Protein AF-A0AA44II54-F1 (afdb_monomer)

Sequence (160 aa):
MIKKRLVLGLTFLICIFTLGCSKVENTSKEDDSKKISNEHNINKDNANKISFNDSLSEVKDKMYNACIYDSQDNAIKTMEEAKEYVKNILPDGIKEIESKYSEDKGVTYAKYGTEDFVYYVCYIHPYKPLENNIKNYDLNTVSGITFPRVEINSNWESSK

Solvent-accessible surface area (backbone atoms only — not comparable to full-atom values): 10319 Å² total; per-residue (Å²): 138,87,81,81,80,85,80,82,79,83,80,82,83,82,82,78,82,81,83,78,86,88,87,84,90,82,90,82,82,88,82,93,84,80,94,72,83,77,76,72,81,71,62,78,86,57,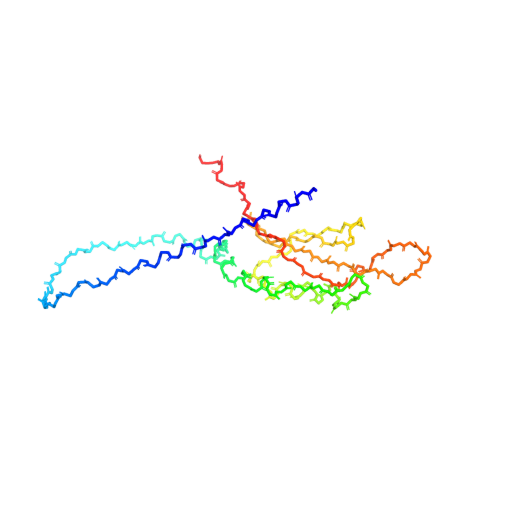80,79,61,88,48,68,68,62,46,47,70,72,24,52,68,50,45,65,72,58,47,43,71,78,44,57,80,40,72,76,39,43,42,66,57,48,52,51,52,51,55,75,48,49,57,89,89,60,39,80,77,48,74,47,76,38,81,96,74,31,31,35,44,31,35,32,34,62,90,57,30,38,40,38,37,38,38,31,27,10,49,46,80,84,58,90,86,56,96,45,57,34,80,65,29,21,15,26,38,40,61,86,49,71,47,72,51,74,88,73,78,86,80,123

Secondary structure (DSSP, 8-state):
-------------------------------------------GGGTTPPPHHHHHHHHHHHHHHT-EE--TT---EEHHHHHHHHHHHSPTT-EEEEEEEETTTTEEEEEEE-SSEEEEEEEEPPBPP-STT---B-TTEESEEEEEEEEE--TTSS--

Nearest PDB structures (foldseek):
  7vcf-assembly1_I  TM=4.740E-01  e=8.966E+00  Chlamydomonas reinhardtii

Organism: Paraclostridium bifermentans (NCBI:txid1490)

pLDDT: mean 75.04, std 22.57, range [34.56, 98.25]

Foldseek 3Di:
DDDDDDDPDDDDDDDDDDDDDDDDDDDDDDDDDDDDPPPPPPPPVCPPDDDPVVQCVQQVVVQVVQWAADDLADFPFFPVVVVVSVCVRGDPPWAWPDWDADFVQQKIWTWIGDLFKTWIKIFHFHFDDDDPNDGGTDNRTGRTMHGPDMDTPPPPPPPD

Radius of gyration: 27.06 Å; Cα contacts (8 Å, |Δi|>4): 197; chains: 1; bounding box: 44×53×85 Å

Structure (mmCIF, N/CA/C/O backbone):
data_AF-A0AA44II54-F1
#
_entry.id   AF-A0AA44II54-F1
#
loop_
_atom_site.group_PDB
_atom_site.id
_atom_site.type_symbol
_atom_site.label_atom_id
_atom_site.label_alt_id
_atom_site.label_comp_id
_atom_site.label_asym_id
_atom_site.label_entity_id
_atom_site.label_seq_id
_atom_site.pdbx_PDB_ins_code
_atom_site.Cartn_x
_atom_site.Cartn_y
_atom_site.Cartn_z
_atom_site.occupancy
_atom_site.B_iso_or_equiv
_atom_site.auth_seq_id
_atom_site.auth_comp_id
_atom_site.auth_asym_id
_atom_site.auth_atom_id
_atom_site.pdbx_PDB_model_num
ATOM 1 N N . MET A 1 1 ? -23.079 35.844 -41.057 1.00 43.69 1 MET A N 1
ATOM 2 C CA . MET A 1 1 ? -23.330 34.776 -40.060 1.00 43.69 1 MET A CA 1
ATOM 3 C C . MET A 1 1 ? -22.801 35.223 -38.706 1.00 43.69 1 MET A C 1
ATOM 5 O O . MET A 1 1 ? -21.595 35.321 -38.525 1.00 43.69 1 MET A O 1
ATOM 9 N N . ILE A 1 2 ? -23.701 35.577 -37.791 1.00 43.09 2 ILE A N 1
ATOM 10 C CA . ILE A 1 2 ? -23.379 36.138 -36.472 1.00 43.09 2 ILE A CA 1
ATOM 11 C C . ILE A 1 2 ? -23.121 34.981 -35.500 1.00 43.09 2 ILE A C 1
ATOM 13 O O . ILE A 1 2 ? -24.030 34.214 -35.190 1.00 43.09 2 ILE A O 1
ATOM 17 N N . LYS A 1 3 ? -21.875 34.839 -35.032 1.00 47.75 3 LYS A N 1
ATOM 18 C CA . LYS A 1 3 ? -21.513 33.900 -33.961 1.00 47.75 3 LYS A CA 1
ATOM 19 C C . LYS A 1 3 ? -21.938 34.507 -32.622 1.00 47.75 3 LYS A C 1
ATOM 21 O O . LYS A 1 3 ? -21.268 35.399 -32.109 1.00 47.75 3 LYS A O 1
ATOM 26 N N . LYS A 1 4 ? -23.057 34.039 -32.061 1.00 52.22 4 LYS A N 1
ATOM 27 C CA . LYS A 1 4 ? -23.461 34.360 -30.685 1.00 52.22 4 LYS A CA 1
ATOM 28 C C . LYS A 1 4 ? -22.449 33.727 -29.724 1.00 52.22 4 LYS A C 1
ATOM 30 O O . LYS A 1 4 ? -22.356 32.506 -29.649 1.00 52.22 4 LYS A O 1
ATOM 35 N N . ARG A 1 5 ? -21.668 34.549 -29.020 1.00 55.75 5 ARG A N 1
ATOM 36 C CA . ARG A 1 5 ? -20.853 34.113 -27.880 1.00 55.75 5 ARG A CA 1
ATOM 37 C C . ARG A 1 5 ? -21.762 34.079 -26.653 1.00 55.75 5 ARG A C 1
ATOM 39 O O . ARG A 1 5 ? -22.209 35.125 -26.196 1.00 55.75 5 ARG A O 1
ATOM 46 N N . LEU A 1 6 ? -22.071 32.880 -26.171 1.00 44.97 6 LEU A N 1
ATOM 47 C CA . LEU A 1 6 ? -22.762 32.663 -24.904 1.00 44.97 6 LEU A CA 1
ATOM 48 C C . LEU A 1 6 ? -21.733 32.857 -23.779 1.00 44.97 6 LEU A C 1
ATOM 50 O O . LEU A 1 6 ? -20.910 31.980 -23.537 1.00 44.97 6 LEU A O 1
ATOM 54 N N . VAL A 1 7 ? -21.734 34.026 -23.143 1.00 57.06 7 VAL A N 1
ATOM 55 C CA . VAL A 1 7 ? -20.998 34.262 -21.895 1.00 57.06 7 VAL A CA 1
ATOM 56 C C . VAL A 1 7 ? -21.980 34.003 -20.761 1.00 57.06 7 VAL A C 1
ATOM 58 O O . VAL A 1 7 ? -22.819 34.848 -20.463 1.00 57.06 7 VAL A O 1
ATOM 61 N N . LEU A 1 8 ? -21.924 32.809 -20.173 1.00 45.41 8 LEU A N 1
ATOM 62 C CA . LEU A 1 8 ? -22.672 32.496 -18.960 1.00 45.41 8 LEU A CA 1
ATOM 63 C C . LEU A 1 8 ? -21.781 32.865 -17.767 1.00 45.41 8 LEU A C 1
ATOM 65 O O . LEU A 1 8 ? -20.899 32.107 -17.372 1.00 45.41 8 LEU A O 1
ATOM 69 N N . GLY A 1 9 ? -21.946 34.095 -17.277 1.00 50.09 9 GLY A N 1
ATOM 70 C CA . GLY A 1 9 ? -21.247 34.602 -16.101 1.00 50.09 9 GLY A CA 1
ATOM 71 C C . GLY A 1 9 ? -21.772 33.932 -14.834 1.00 50.09 9 GLY A C 1
ATOM 72 O O . GLY A 1 9 ? -22.956 34.030 -14.524 1.00 50.09 9 GLY A O 1
ATOM 73 N N . LEU A 1 10 ? -20.888 33.255 -14.105 1.00 51.03 10 LEU A N 1
ATOM 74 C CA . LEU A 1 10 ? -21.176 32.691 -12.791 1.00 51.03 10 LEU A CA 1
ATOM 75 C C . LEU A 1 10 ? -20.947 33.781 -11.734 1.00 51.03 10 LEU A C 1
ATOM 77 O O . LEU A 1 10 ? -19.825 34.001 -11.283 1.00 51.03 10 LEU A O 1
ATOM 81 N N . THR A 1 11 ? -21.999 34.508 -11.366 1.00 57.84 11 THR A N 1
ATOM 82 C CA . THR A 1 11 ? -21.970 35.442 -10.233 1.00 57.84 11 THR A CA 1
ATOM 83 C C . THR A 1 11 ? -22.037 34.659 -8.923 1.00 57.84 11 THR A C 1
ATOM 85 O O . THR A 1 11 ? -23.097 34.155 -8.555 1.00 57.84 11 THR A O 1
ATOM 88 N N . PHE A 1 12 ? -20.909 34.554 -8.217 1.00 52.38 12 PHE A N 1
ATOM 89 C CA . PHE A 1 12 ? -20.853 34.053 -6.841 1.00 52.38 12 PHE A CA 1
ATOM 90 C C . PHE A 1 12 ? -21.362 35.141 -5.884 1.00 52.38 12 PHE A C 1
ATOM 92 O O . PHE A 1 12 ? -20.693 36.148 -5.654 1.00 52.38 12 PHE A O 1
ATOM 99 N N . LEU A 1 13 ? -22.565 34.947 -5.346 1.00 52.56 13 LEU A N 1
ATOM 100 C CA . LEU A 1 13 ? -23.145 35.787 -4.302 1.00 52.56 13 LEU A CA 1
ATOM 101 C C . LEU A 1 13 ? -22.641 35.286 -2.938 1.00 52.56 13 LEU A C 1
ATOM 103 O O . LEU A 1 13 ? -23.090 34.253 -2.448 1.00 52.56 13 LEU A O 1
ATOM 107 N N . ILE A 1 14 ? -21.683 35.994 -2.338 1.00 58.25 14 ILE A N 1
ATOM 108 C CA . ILE A 1 14 ? -21.187 35.702 -0.986 1.00 58.25 14 ILE A CA 1
ATOM 109 C C . ILE A 1 14 ? -22.061 36.466 0.013 1.00 58.25 14 ILE A C 1
ATOM 111 O O . ILE A 1 14 ? -21.897 37.670 0.205 1.00 58.25 14 ILE A O 1
ATOM 115 N N . CYS A 1 15 ? -22.997 35.771 0.658 1.00 50.59 15 CYS A N 1
ATOM 116 C CA . CYS A 1 15 ? -23.704 36.294 1.824 1.00 50.59 15 CYS A CA 1
ATOM 117 C C . CYS A 1 15 ? -22.861 36.041 3.082 1.00 50.59 15 CYS A C 1
ATOM 119 O O . CYS A 1 15 ? -22.929 34.975 3.690 1.00 50.59 15 CYS A O 1
ATOM 121 N N . ILE A 1 16 ? -22.068 37.035 3.476 1.00 64.25 16 ILE A N 1
ATOM 122 C CA . ILE A 1 16 ? -21.492 37.126 4.821 1.00 64.25 16 ILE A CA 1
ATOM 123 C C . ILE A 1 16 ? -22.607 37.500 5.803 1.00 64.25 16 ILE A C 1
ATOM 125 O O . ILE A 1 16 ? -23.026 38.653 5.874 1.00 64.25 16 ILE A O 1
ATOM 129 N N . PHE A 1 17 ? -23.110 36.521 6.558 1.00 53.81 17 PHE A N 1
ATOM 130 C CA . PHE A 1 17 ? -23.958 36.794 7.716 1.00 53.81 17 PHE A CA 1
ATOM 131 C C . PHE A 1 17 ? -23.108 37.418 8.823 1.00 53.81 17 PHE A C 1
ATOM 133 O O . PHE A 1 17 ? -22.408 36.739 9.570 1.00 53.81 17 PHE A O 1
ATOM 140 N N . THR A 1 18 ? -23.193 38.739 8.930 1.00 57.56 18 THR A N 1
ATOM 141 C CA . THR A 1 18 ? -22.857 39.475 10.143 1.00 57.56 18 THR A CA 1
ATOM 142 C C . THR A 1 18 ? -23.948 39.223 11.183 1.00 57.56 18 THR A C 1
ATOM 144 O O . THR A 1 18 ? -25.050 39.757 11.063 1.00 57.56 18 THR A O 1
ATOM 147 N N . LEU A 1 19 ? -23.647 38.449 12.223 1.00 53.47 19 LEU A N 1
ATOM 148 C CA . LEU A 1 19 ? -24.384 38.507 13.485 1.00 53.47 19 LEU A CA 1
ATOM 149 C C . LEU A 1 19 ? -23.462 39.127 14.529 1.00 53.47 19 LEU A C 1
ATOM 151 O O . LEU A 1 19 ? -22.639 38.462 15.151 1.00 53.47 19 LEU A O 1
ATOM 155 N N . GLY A 1 20 ? -23.581 40.448 14.646 1.00 39.22 20 GLY A N 1
ATOM 156 C CA . GLY A 1 20 ? -23.023 41.225 15.737 1.00 39.22 20 GLY A CA 1
ATOM 157 C C . GLY A 1 20 ? -23.978 41.249 16.933 1.00 39.22 20 GLY A C 1
ATOM 158 O O . GLY A 1 20 ? -25.148 41.576 16.779 1.00 39.22 20 GLY A O 1
ATOM 159 N N . CYS A 1 21 ? -23.404 40.925 18.093 1.00 42.72 21 CYS A N 1
ATOM 160 C CA . CYS A 1 21 ? -23.644 41.439 19.444 1.00 42.72 21 CYS A CA 1
ATOM 161 C C . CYS A 1 21 ? -25.072 41.538 20.007 1.00 42.72 21 CYS A C 1
ATOM 163 O O . CYS A 1 21 ? -25.891 42.331 19.557 1.00 42.72 21 CYS A O 1
ATOM 165 N N . SER A 1 22 ? -25.244 40.963 21.201 1.00 40.50 22 SER A N 1
ATOM 166 C CA . SER A 1 22 ? -25.900 41.709 22.276 1.00 40.50 22 SER A CA 1
ATOM 167 C C . SER A 1 22 ? -25.139 41.541 23.592 1.00 40.50 22 SER A C 1
ATOM 169 O O . SER A 1 22 ? -24.734 40.444 23.967 1.00 40.50 22 SER A O 1
ATOM 171 N N . LYS A 1 23 ? -24.888 42.679 24.236 1.00 42.06 23 LYS A N 1
ATOM 172 C CA . LYS A 1 23 ? -24.142 42.896 25.479 1.00 42.06 23 LYS A CA 1
ATOM 173 C C . LYS A 1 23 ? -25.146 43.078 26.611 1.00 42.06 23 LYS A C 1
ATOM 175 O O . LYS A 1 23 ? -25.988 43.948 26.446 1.00 42.06 23 LYS A O 1
ATOM 180 N N . VAL A 1 24 ? -24.983 42.393 27.749 1.00 37.06 24 VAL A N 1
ATOM 181 C CA . VAL A 1 24 ? -25.342 42.887 29.100 1.00 37.06 24 VAL A CA 1
ATOM 182 C C . VAL A 1 24 ? -24.481 42.161 30.151 1.00 37.06 24 VAL A C 1
ATOM 184 O O . VAL A 1 24 ? -24.424 40.935 30.173 1.00 37.06 24 VAL A O 1
ATOM 187 N N . GLU A 1 25 ? -23.816 42.942 31.007 1.00 39.41 25 GLU A N 1
ATOM 188 C CA . GLU A 1 25 ? -23.173 42.532 32.266 1.00 39.41 25 GLU A CA 1
ATOM 189 C C . GLU A 1 25 ? -24.221 42.338 33.378 1.00 39.41 25 GLU A C 1
ATOM 191 O O . GLU A 1 25 ? -25.144 43.145 33.475 1.00 39.41 25 GLU A O 1
ATOM 196 N N . ASN A 1 26 ? -24.047 41.336 34.253 1.00 34.56 26 ASN A N 1
ATOM 197 C CA . ASN A 1 26 ? -23.885 41.507 35.713 1.00 34.56 26 ASN A CA 1
ATOM 198 C C . ASN A 1 26 ? -24.048 40.186 36.501 1.00 34.56 26 ASN A C 1
ATOM 200 O O . ASN A 1 26 ? -25.005 39.440 36.328 1.00 34.56 26 ASN A O 1
ATOM 204 N N . THR A 1 27 ? -23.059 39.950 37.369 1.00 34.97 27 THR A N 1
ATOM 205 C CA . THR A 1 27 ? -23.069 39.301 38.699 1.00 34.97 27 THR A CA 1
ATOM 206 C C . THR A 1 27 ? -24.285 38.472 39.166 1.00 34.97 27 THR A C 1
ATOM 208 O O . THR A 1 27 ? -25.376 38.990 39.369 1.00 34.97 27 THR A O 1
ATOM 211 N N . SER A 1 28 ? -24.035 37.228 39.601 1.00 34.69 28 SER A N 1
ATOM 212 C CA . SER A 1 28 ? -24.036 36.806 41.025 1.00 34.69 28 SER A CA 1
ATOM 213 C C . SER A 1 28 ? -24.435 35.332 41.246 1.00 34.69 28 SER A C 1
ATOM 215 O O . SER A 1 28 ? -25.440 34.871 40.727 1.00 34.69 28 SER A O 1
ATOM 217 N N . LYS A 1 29 ? -23.607 34.674 42.074 1.00 39.06 29 LYS A N 1
ATOM 218 C CA . LYS A 1 29 ? -23.869 33.649 43.108 1.00 39.06 29 LYS A CA 1
ATOM 219 C C . LYS A 1 29 ? -24.514 32.297 42.749 1.00 39.06 29 LYS A C 1
ATOM 221 O O . LYS A 1 29 ? -25.601 32.218 42.201 1.00 39.06 29 LYS A O 1
ATOM 226 N N . GLU A 1 30 ? -23.765 31.269 43.166 1.00 37.97 30 GLU A N 1
ATOM 227 C CA . GLU A 1 30 ? -24.164 29.994 43.783 1.00 37.97 30 GLU A CA 1
ATOM 228 C C . GLU A 1 30 ? -25.660 29.658 43.816 1.00 37.97 30 GLU A C 1
ATOM 230 O O . GLU A 1 30 ? -26.440 30.378 44.434 1.00 37.97 30 GLU A O 1
ATOM 235 N N . ASP A 1 31 ? -26.000 28.464 43.323 1.00 36.16 31 ASP A N 1
ATOM 236 C CA . ASP A 1 31 ? -26.796 27.560 44.150 1.00 36.16 31 ASP A CA 1
ATOM 237 C C . ASP A 1 31 ? -26.462 26.090 43.857 1.00 36.16 31 ASP A C 1
ATOM 239 O O . ASP A 1 31 ? -26.430 25.631 42.710 1.00 36.16 31 ASP A O 1
ATOM 243 N N . ASP A 1 32 ? -26.172 25.377 44.940 1.00 44.38 32 ASP A N 1
ATOM 244 C CA . ASP A 1 32 ? -25.976 23.939 45.012 1.00 44.38 32 ASP A CA 1
ATOM 245 C C . ASP A 1 32 ? -27.294 23.224 44.710 1.00 44.38 32 ASP A C 1
ATOM 247 O O . ASP A 1 32 ? -28.318 23.486 45.335 1.00 44.38 32 ASP A O 1
ATOM 251 N N . SER A 1 33 ? -27.261 22.248 43.805 1.00 43.72 33 SER A N 1
ATOM 252 C CA . SER A 1 33 ? -27.857 20.917 44.002 1.00 43.72 33 SER A CA 1
ATOM 253 C C . SER A 1 33 ? -28.077 20.216 42.664 1.00 43.72 33 SER A C 1
ATOM 255 O O . SER A 1 33 ? -28.870 20.630 41.825 1.00 43.72 33 SER A O 1
ATOM 257 N N . LYS A 1 34 ? -27.406 19.076 42.493 1.00 37.94 34 LYS A N 1
ATOM 258 C CA . LYS A 1 34 ? -28.038 17.753 42.347 1.00 37.94 34 LYS A CA 1
ATOM 259 C C . LYS A 1 34 ? -27.022 16.789 41.744 1.00 37.94 34 LYS A C 1
ATOM 261 O O . LYS A 1 34 ? -26.809 16.710 40.540 1.00 37.94 34 LYS A O 1
ATOM 266 N N . LYS A 1 35 ? -26.425 16.023 42.652 1.00 45.03 35 LYS A N 1
ATOM 267 C CA . LYS A 1 35 ? -25.712 14.774 42.411 1.00 45.03 35 LYS A CA 1
ATOM 268 C C . LYS A 1 35 ? -26.486 13.901 41.412 1.00 45.03 35 LYS A C 1
ATOM 270 O O . LYS A 1 35 ? -27.517 13.336 41.765 1.00 45.03 35 LYS A O 1
ATOM 275 N N . ILE A 1 36 ? -25.956 13.759 40.202 1.00 35.91 36 ILE A N 1
ATOM 276 C CA . ILE A 1 36 ? -26.117 12.553 39.387 1.00 35.91 36 ILE A CA 1
ATOM 277 C C . ILE A 1 36 ? -24.713 12.191 38.920 1.00 35.91 36 ILE A C 1
ATOM 279 O O . ILE A 1 36 ? -24.215 12.661 37.901 1.00 35.91 36 ILE A O 1
ATOM 283 N N . SER A 1 37 ? -24.041 11.395 39.746 1.00 38.53 37 SER A N 1
ATOM 284 C CA . SER A 1 37 ? -22.881 10.622 39.338 1.00 38.53 37 SER A CA 1
ATOM 285 C C . SER A 1 37 ? -23.338 9.661 38.243 1.00 38.53 37 SER A C 1
ATOM 287 O O . SER A 1 37 ? -23.879 8.596 38.536 1.00 38.53 37 SER A O 1
ATOM 289 N N . ASN A 1 38 ? -23.141 10.044 36.983 1.00 38.59 38 ASN A N 1
ATOM 290 C CA . ASN A 1 38 ? -23.062 9.076 35.900 1.00 38.59 38 ASN A CA 1
ATOM 291 C C . ASN A 1 38 ? -21.735 8.334 36.076 1.00 38.59 38 ASN A C 1
ATOM 293 O O . ASN A 1 38 ? -20.743 8.638 35.417 1.00 38.59 38 ASN A O 1
ATOM 297 N N . GLU A 1 39 ? -21.711 7.374 37.002 1.00 38.69 39 GLU A N 1
ATOM 298 C CA . GLU A 1 39 ? -20.779 6.258 36.905 1.00 38.69 39 GLU A CA 1
ATOM 299 C C . GLU A 1 39 ? -21.141 5.524 35.618 1.00 38.69 39 GLU A C 1
ATOM 301 O O . GLU A 1 39 ? -22.041 4.685 35.555 1.00 38.69 39 GLU A O 1
ATOM 306 N N . HIS A 1 40 ? -20.482 5.937 34.540 1.00 38.81 40 HIS A N 1
ATOM 307 C CA . HIS A 1 40 ? -20.477 5.187 33.311 1.00 38.81 40 HIS A CA 1
ATOM 308 C C . HIS A 1 40 ? -19.783 3.873 33.656 1.00 38.81 40 HIS A C 1
ATOM 310 O O . HIS A 1 40 ? -18.584 3.839 33.932 1.00 38.81 40 HIS A O 1
ATOM 316 N N . ASN A 1 41 ? -20.576 2.808 33.731 1.00 41.47 41 ASN A N 1
ATOM 317 C CA . ASN A 1 41 ? -20.107 1.438 33.836 1.00 41.47 41 ASN A CA 1
ATOM 318 C C . ASN A 1 41 ? -19.346 1.136 32.536 1.00 41.47 41 ASN A C 1
ATOM 320 O O . ASN A 1 41 ? -19.905 0.629 31.564 1.00 41.47 41 ASN A O 1
ATOM 324 N N . ILE A 1 42 ? -18.085 1.568 32.471 1.00 45.81 42 ILE A N 1
ATOM 325 C CA . ILE A 1 42 ? -17.174 1.220 31.390 1.00 45.81 42 ILE A CA 1
ATOM 326 C C . ILE A 1 42 ? -16.878 -0.257 31.611 1.00 45.81 42 ILE A C 1
ATOM 328 O O . ILE A 1 42 ? -16.060 -0.621 32.455 1.00 45.81 42 ILE A O 1
ATOM 332 N N . ASN A 1 43 ? -17.604 -1.104 30.877 1.00 43.72 43 ASN A N 1
ATOM 333 C CA . ASN A 1 43 ? -17.259 -2.507 30.706 1.00 43.72 43 ASN A CA 1
ATOM 334 C C . ASN A 1 43 ? -15.762 -2.580 30.397 1.00 43.72 43 ASN A C 1
ATOM 336 O O . ASN A 1 43 ? -15.296 -2.102 29.361 1.00 43.72 43 ASN A O 1
ATOM 340 N N . LYS A 1 44 ? -15.014 -3.152 31.341 1.00 43.47 44 LYS A N 1
ATOM 341 C CA . LYS A 1 44 ? -13.550 -3.231 31.341 1.00 43.47 44 LYS A CA 1
ATOM 342 C C . LYS A 1 44 ? -12.997 -4.034 30.152 1.00 43.47 44 LYS A C 1
ATOM 344 O O . LYS A 1 44 ? -11.810 -3.945 29.862 1.00 43.47 44 LYS A O 1
ATOM 349 N N . ASP A 1 45 ? -13.872 -4.731 29.430 1.00 46.47 45 ASP A N 1
ATOM 350 C CA . ASP A 1 45 ? -13.558 -5.519 28.238 1.00 46.47 45 ASP A CA 1
ATOM 351 C C . ASP A 1 45 ? -13.361 -4.668 26.967 1.00 46.47 45 ASP A C 1
ATOM 353 O O . ASP A 1 45 ? -12.775 -5.143 26.000 1.00 46.47 45 ASP A O 1
ATOM 357 N N . ASN A 1 46 ? -13.785 -3.395 26.963 1.00 49.88 46 ASN A N 1
ATOM 358 C CA . ASN A 1 46 ? -13.676 -2.501 25.797 1.00 49.88 46 ASN A CA 1
ATOM 359 C C . ASN A 1 46 ? -12.435 -1.590 25.801 1.00 49.88 46 ASN A C 1
ATOM 361 O O . ASN A 1 46 ? -12.230 -0.837 24.853 1.00 49.88 46 ASN A O 1
ATOM 365 N N . ALA A 1 47 ? -11.601 -1.633 26.844 1.00 53.16 47 ALA A N 1
ATOM 366 C CA . ALA A 1 47 ? -10.518 -0.660 27.026 1.00 53.16 47 ALA A CA 1
ATOM 367 C C . ALA A 1 47 ? -9.364 -0.780 26.006 1.00 53.16 47 ALA A C 1
ATOM 369 O O . ALA A 1 47 ? -8.582 0.154 25.878 1.00 53.16 47 ALA A O 1
ATOM 370 N N . ASN A 1 48 ? -9.272 -1.894 25.268 1.00 59.69 48 ASN A N 1
ATOM 371 C CA . ASN A 1 48 ? -8.223 -2.145 24.268 1.00 59.69 48 ASN A CA 1
ATOM 372 C C . ASN A 1 48 ? -8.751 -2.286 22.830 1.00 59.69 48 ASN A C 1
ATOM 374 O O . ASN A 1 48 ? -7.997 -2.671 21.935 1.00 59.69 48 ASN A O 1
ATOM 378 N N . LYS A 1 49 ? -10.041 -2.025 22.587 1.00 72.19 49 LYS A N 1
ATOM 379 C CA . LYS A 1 49 ? -10.608 -2.154 21.244 1.00 72.19 49 LYS A CA 1
ATOM 380 C C . LYS A 1 49 ? -10.237 -0.927 20.410 1.00 72.19 49 LYS A C 1
ATOM 382 O O . LYS A 1 49 ? -10.605 0.192 20.753 1.00 72.19 49 LYS A O 1
ATOM 387 N N . ILE A 1 50 ? -9.516 -1.148 19.312 1.00 76.69 50 ILE A N 1
ATOM 388 C CA . ILE A 1 50 ? -9.181 -0.095 18.350 1.00 76.69 50 ILE A CA 1
ATOM 389 C C . ILE A 1 50 ? -10.490 0.421 17.728 1.00 76.69 50 ILE A C 1
ATOM 391 O O . ILE A 1 50 ? -11.249 -0.341 17.131 1.00 76.69 50 ILE A O 1
ATOM 395 N N . SER A 1 51 ? -10.764 1.712 17.897 1.00 84.12 51 SER A N 1
ATOM 396 C CA . SER A 1 51 ? -11.992 2.382 17.455 1.00 84.12 51 SER A CA 1
ATOM 397 C C . SER A 1 51 ? -11.810 2.992 16.065 1.00 84.12 51 SER A C 1
ATOM 399 O O . SER A 1 51 ? -10.852 3.724 15.832 1.00 84.12 51 SER 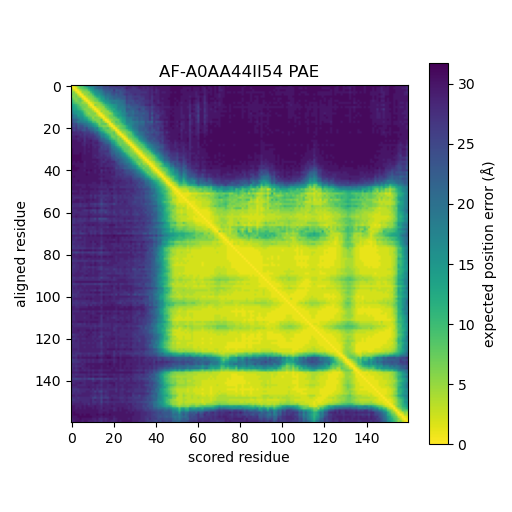A O 1
ATOM 401 N N . PHE A 1 52 ? -12.753 2.745 15.147 1.00 85.06 52 PHE A N 1
ATOM 402 C CA . PHE A 1 52 ? -12.684 3.258 13.772 1.00 85.06 52 PHE A CA 1
ATOM 403 C C . PHE A 1 52 ? -12.551 4.785 13.707 1.00 85.06 52 PHE A C 1
ATOM 405 O O . PHE A 1 52 ? -11.738 5.295 12.941 1.00 85.06 52 PHE A O 1
ATOM 412 N N . ASN A 1 53 ? -13.342 5.519 14.497 1.00 84.75 53 ASN A N 1
ATOM 413 C CA . ASN A 1 53 ? -13.339 6.982 14.453 1.00 84.75 53 ASN A CA 1
ATOM 414 C C . ASN A 1 53 ? -12.007 7.556 14.940 1.00 84.75 53 ASN A C 1
ATOM 416 O O . ASN A 1 53 ? -11.474 8.470 14.311 1.00 84.75 53 ASN A O 1
ATOM 420 N N . ASP A 1 54 ? -11.459 6.991 16.016 1.00 80.31 54 ASP A N 1
ATOM 421 C CA . ASP A 1 54 ? -10.181 7.430 16.577 1.00 80.31 54 ASP A CA 1
ATOM 422 C C . ASP A 1 54 ? -9.043 7.099 15.609 1.00 80.31 54 ASP A C 1
ATOM 424 O O . ASP A 1 54 ? -8.258 7.971 15.238 1.00 80.31 54 ASP A O 1
ATOM 428 N N . SER A 1 55 ? -9.036 5.871 15.089 1.00 83.06 55 SER A N 1
ATOM 429 C CA . SER A 1 55 ? -8.078 5.412 14.089 1.00 83.06 55 SER A CA 1
ATOM 430 C C . SER A 1 55 ? -8.118 6.237 12.804 1.00 83.06 55 SER A C 1
ATOM 432 O O . SER A 1 55 ? -7.075 6.643 12.300 1.00 83.06 55 SER A O 1
ATOM 434 N N . LEU A 1 56 ? -9.299 6.536 12.257 1.00 86.31 56 LEU A N 1
ATOM 435 C CA . LEU A 1 56 ? -9.410 7.358 11.053 1.00 86.31 56 LEU A CA 1
ATOM 436 C C . LEU A 1 56 ? -8.974 8.803 11.318 1.00 86.31 56 LEU A C 1
ATOM 438 O O . LEU A 1 56 ? -8.255 9.371 10.498 1.00 86.31 56 LEU A O 1
ATOM 442 N N . SER A 1 57 ? -9.377 9.393 12.448 1.00 86.19 57 SER A N 1
ATOM 443 C CA . SER A 1 57 ? -8.980 10.757 12.812 1.00 86.19 57 SER A CA 1
ATOM 444 C C . SER A 1 57 ? -7.468 10.890 12.988 1.00 86.19 57 SER A C 1
ATOM 446 O O . SER A 1 57 ? -6.911 11.929 12.643 1.00 86.19 57 SER A O 1
ATOM 448 N N . GLU A 1 58 ? -6.800 9.860 13.504 1.00 82.69 58 GLU A N 1
ATOM 449 C CA . GLU A 1 58 ? -5.355 9.872 13.727 1.00 82.69 58 GLU A CA 1
ATOM 450 C C . GLU A 1 58 ? -4.553 9.866 12.416 1.00 82.69 58 GLU A C 1
ATOM 452 O O . GLU A 1 58 ? -3.515 10.528 12.308 1.00 82.69 58 GLU A O 1
ATOM 457 N N . VAL A 1 59 ? -5.014 9.107 11.413 1.00 88.75 59 VAL A N 1
ATOM 458 C CA . VAL A 1 59 ? -4.188 8.803 10.234 1.00 88.75 59 VAL A CA 1
ATOM 459 C C . VAL A 1 59 ? -4.689 9.391 8.923 1.00 88.75 59 VAL A C 1
ATOM 461 O O . VAL A 1 59 ? -3.965 9.317 7.936 1.00 88.75 59 VAL A O 1
ATOM 464 N N . LYS A 1 60 ? -5.867 10.025 8.877 1.00 88.94 60 LYS A N 1
ATOM 465 C CA . LYS A 1 60 ? -6.438 10.581 7.634 1.00 88.94 60 LYS A CA 1
ATOM 466 C C . LYS A 1 60 ? -5.467 11.499 6.884 1.00 88.94 60 LYS A C 1
ATOM 468 O O . LYS A 1 60 ? -5.231 11.297 5.693 1.00 88.94 60 LYS A O 1
ATOM 473 N N . ASP A 1 61 ? -4.876 12.468 7.578 1.00 87.88 61 ASP A N 1
ATOM 474 C CA . ASP A 1 61 ? -3.942 13.412 6.955 1.00 87.88 61 ASP A CA 1
ATOM 475 C C . ASP A 1 61 ? -2.612 12.733 6.605 1.00 87.88 61 ASP A C 1
ATOM 477 O O . ASP A 1 61 ? -2.029 13.007 5.554 1.00 87.88 61 ASP A O 1
ATOM 481 N N . LYS A 1 62 ? -2.154 11.789 7.442 1.00 89.75 62 LYS A N 1
ATOM 482 C CA . LYS A 1 62 ? -0.953 10.985 7.168 1.00 89.75 62 LYS A CA 1
ATOM 483 C C . LYS A 1 62 ? -1.133 10.170 5.888 1.00 89.75 62 LYS A C 1
ATOM 485 O O . LYS A 1 62 ? -0.266 10.215 5.029 1.00 89.75 62 LYS A O 1
ATOM 490 N N . MET A 1 63 ? -2.263 9.481 5.726 1.00 91.56 63 MET A N 1
ATOM 491 C CA . MET A 1 63 ? -2.584 8.671 4.546 1.00 91.56 63 MET A CA 1
ATOM 492 C C . MET A 1 63 ? -2.666 9.515 3.274 1.00 91.56 63 MET A C 1
ATOM 494 O O . MET A 1 63 ? -2.156 9.103 2.232 1.00 91.56 63 MET A O 1
ATOM 498 N N . TYR A 1 64 ? -3.278 10.701 3.355 1.00 87.19 64 TYR A N 1
ATOM 499 C CA . TYR A 1 64 ? -3.344 11.624 2.223 1.00 87.19 64 TYR A CA 1
ATOM 500 C C . TYR A 1 64 ? -1.942 12.075 1.789 1.00 87.19 64 TYR A C 1
ATOM 502 O O . TYR A 1 64 ? -1.604 11.996 0.611 1.00 87.19 64 TYR A O 1
ATOM 510 N N . ASN A 1 65 ? -1.097 12.464 2.746 1.00 88.06 65 ASN A N 1
ATOM 511 C CA . ASN A 1 65 ? 0.269 12.922 2.479 1.00 88.06 65 ASN A CA 1
ATOM 512 C C . ASN A 1 65 ? 1.246 11.787 2.136 1.00 88.06 65 ASN A C 1
ATOM 514 O O . ASN A 1 65 ? 2.294 12.032 1.545 1.00 88.06 65 ASN A O 1
ATOM 518 N N . ALA A 1 66 ? 0.919 10.554 2.514 1.00 87.06 66 ALA A N 1
ATOM 519 C CA . ALA A 1 66 ? 1.736 9.375 2.268 1.00 87.06 66 ALA A CA 1
ATOM 520 C C . ALA A 1 66 ? 1.490 8.714 0.911 1.00 87.06 66 ALA A C 1
ATOM 522 O O . ALA A 1 66 ? 2.146 7.725 0.576 1.00 87.06 66 ALA A O 1
ATOM 523 N N . CYS A 1 67 ? 0.534 9.225 0.134 1.00 89.75 67 CYS A N 1
ATOM 524 C CA . CYS A 1 67 ? 0.379 8.802 -1.244 1.00 89.75 67 CYS A CA 1
ATOM 525 C C . CYS A 1 67 ? 1.604 9.264 -2.038 1.00 89.75 67 CYS A C 1
ATOM 527 O O . CYS A 1 67 ? 1.841 10.459 -2.200 1.00 89.75 67 CYS A O 1
ATOM 529 N N . ILE A 1 68 ? 2.380 8.307 -2.534 1.00 89.25 68 ILE A N 1
ATOM 530 C CA . ILE A 1 68 ? 3.584 8.568 -3.319 1.00 89.25 68 ILE A CA 1
ATOM 531 C C . ILE A 1 68 ? 3.410 7.863 -4.652 1.00 89.25 68 ILE A C 1
ATOM 533 O O . ILE A 1 68 ? 3.009 6.703 -4.699 1.00 89.25 68 ILE A O 1
ATOM 537 N N . TYR A 1 69 ? 3.719 8.558 -5.734 1.00 88.12 69 TYR A N 1
ATOM 538 C CA . TYR A 1 69 ? 3.788 7.981 -7.064 1.00 88.12 69 TYR A CA 1
ATOM 539 C C . TYR A 1 69 ? 4.850 8.737 -7.850 1.00 88.12 69 TYR A C 1
ATOM 541 O O . TYR A 1 69 ? 4.811 9.967 -7.893 1.00 88.12 69 TYR A O 1
ATOM 549 N N . ASP A 1 70 ? 5.796 8.005 -8.431 1.00 83.25 70 ASP A N 1
ATOM 550 C CA . ASP A 1 70 ? 6.724 8.561 -9.414 1.00 83.25 70 ASP A CA 1
ATOM 551 C C . ASP A 1 70 ? 6.238 8.199 -10.825 1.00 83.25 70 ASP A C 1
ATOM 553 O O . ASP A 1 70 ? 5.242 8.734 -11.313 1.00 83.25 70 ASP A O 1
ATOM 557 N N . SER A 1 71 ? 6.877 7.226 -11.463 1.00 83.44 71 SER A N 1
ATOM 558 C CA . SER A 1 71 ? 6.446 6.655 -12.729 1.00 83.44 71 SER A CA 1
ATOM 559 C C . SER A 1 71 ? 6.516 5.143 -12.638 1.00 83.44 71 SER A C 1
ATOM 561 O O . SER A 1 71 ? 7.308 4.589 -11.877 1.00 83.44 71 SER A O 1
ATOM 563 N N . GLN A 1 72 ? 5.725 4.449 -13.451 1.00 82.75 72 GLN A N 1
ATOM 564 C CA . GLN A 1 72 ? 5.763 2.990 -13.489 1.00 82.75 72 GLN A CA 1
ATOM 565 C C . GLN A 1 72 ? 7.076 2.434 -14.079 1.00 82.75 72 GLN A C 1
ATOM 567 O O . GLN A 1 72 ? 7.252 1.224 -14.123 1.00 82.75 72 GLN A O 1
ATOM 572 N N . ASP A 1 73 ? 8.011 3.292 -14.484 1.00 84.44 73 ASP A N 1
ATOM 573 C CA . ASP A 1 73 ? 9.346 2.904 -14.944 1.00 84.44 73 ASP A CA 1
ATOM 574 C C . ASP A 1 73 ? 10.411 3.017 -13.833 1.00 84.44 73 ASP A C 1
ATO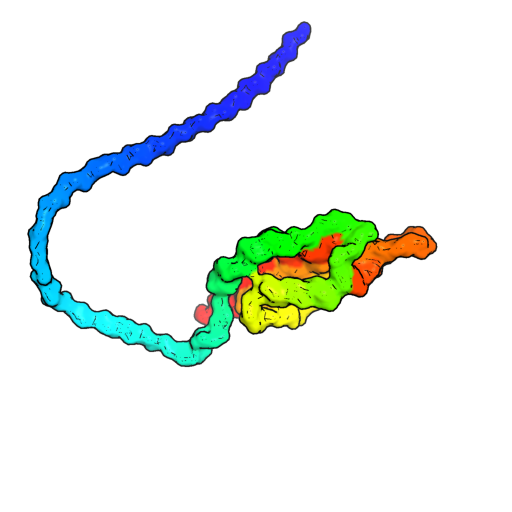M 576 O O . ASP A 1 73 ? 11.500 2.464 -13.973 1.00 84.44 73 ASP A O 1
ATOM 580 N N . ASN A 1 74 ? 10.104 3.684 -12.710 1.00 87.75 74 ASN A N 1
ATOM 581 C CA . ASN A 1 74 ? 11.058 3.954 -11.632 1.00 87.75 74 ASN A CA 1
ATOM 582 C C . ASN A 1 74 ? 10.652 3.281 -10.317 1.00 87.75 74 ASN A C 1
ATOM 584 O O . ASN A 1 74 ? 9.543 3.470 -9.819 1.00 87.75 74 ASN A O 1
ATOM 588 N N . ALA A 1 75 ? 11.582 2.559 -9.695 1.00 91.88 75 ALA A N 1
ATOM 589 C CA . ALA A 1 75 ? 11.424 2.086 -8.323 1.00 91.88 75 ALA A CA 1
ATOM 590 C C . ALA A 1 75 ? 11.755 3.205 -7.320 1.00 91.88 75 ALA A C 1
ATOM 592 O O . ALA A 1 75 ? 12.796 3.850 -7.426 1.00 91.88 75 ALA A O 1
ATOM 593 N N . ILE A 1 76 ? 10.899 3.389 -6.312 1.00 93.94 76 ILE A N 1
ATOM 594 C CA . ILE A 1 76 ? 11.108 4.344 -5.211 1.00 93.94 76 ILE A CA 1
ATOM 595 C C . ILE A 1 76 ? 11.513 3.659 -3.901 1.00 93.94 76 ILE A C 1
ATOM 597 O O . ILE A 1 76 ? 12.148 4.287 -3.054 1.00 93.94 76 ILE A O 1
ATOM 601 N N . LYS A 1 77 ? 11.110 2.396 -3.707 1.00 95.50 77 LYS A N 1
ATOM 602 C CA . LYS A 1 77 ? 11.363 1.585 -2.505 1.00 95.50 77 LYS A CA 1
ATOM 603 C C . LYS A 1 77 ? 11.372 0.103 -2.857 1.00 95.50 77 LYS A C 1
ATOM 605 O O . LYS A 1 77 ? 10.727 -0.312 -3.823 1.00 95.50 77 LYS A O 1
ATOM 610 N N . THR A 1 78 ? 12.026 -0.705 -2.032 1.00 97.44 78 THR A N 1
ATOM 611 C CA . THR A 1 78 ? 11.755 -2.147 -2.002 1.00 97.44 78 THR A CA 1
ATOM 612 C C . THR A 1 78 ? 10.351 -2.409 -1.445 1.00 97.44 78 THR A C 1
ATOM 614 O O . THR A 1 78 ? 9.762 -1.571 -0.756 1.00 97.44 78 THR A O 1
ATOM 617 N N . MET A 1 79 ? 9.791 -3.583 -1.727 1.00 97.44 79 MET A N 1
ATOM 618 C CA . MET A 1 79 ? 8.490 -3.985 -1.190 1.00 97.44 79 MET A CA 1
ATOM 619 C C . MET A 1 79 ? 8.507 -4.065 0.346 1.00 97.44 79 MET A C 1
ATOM 621 O O . MET A 1 79 ? 7.517 -3.732 0.994 1.00 97.44 79 MET A O 1
ATOM 625 N N . GLU A 1 80 ? 9.632 -4.465 0.942 1.00 97.81 80 GLU A N 1
ATOM 626 C CA . GLU A 1 80 ? 9.801 -4.525 2.399 1.00 97.81 80 GLU A CA 1
ATOM 627 C C . GLU A 1 80 ? 9.756 -3.127 3.023 1.00 97.81 80 GLU A C 1
ATOM 629 O O . GLU A 1 80 ? 8.937 -2.876 3.910 1.00 97.81 80 GLU A O 1
ATOM 634 N N . GLU A 1 81 ? 10.538 -2.187 2.485 1.00 97.88 81 GLU A N 1
ATOM 635 C CA . GLU A 1 81 ? 10.530 -0.781 2.911 1.00 97.88 81 GLU A CA 1
ATOM 636 C C . GLU A 1 81 ? 9.155 -0.130 2.710 1.00 97.88 81 GLU A C 1
ATOM 638 O O . GLU A 1 81 ? 8.726 0.702 3.509 1.00 97.88 81 GLU A O 1
ATOM 643 N N . ALA A 1 82 ? 8.437 -0.495 1.645 1.00 97.19 82 ALA A N 1
ATOM 644 C CA . ALA A 1 82 ? 7.090 -0.002 1.380 1.00 97.19 82 ALA A CA 1
ATOM 645 C C . ALA A 1 82 ? 6.077 -0.504 2.417 1.00 97.19 82 ALA A C 1
ATOM 647 O O . ALA A 1 82 ? 5.231 0.262 2.884 1.00 97.19 82 ALA A O 1
ATOM 648 N N . LYS A 1 83 ? 6.163 -1.781 2.804 1.00 96.94 83 LYS A N 1
ATOM 649 C CA . LYS A 1 83 ? 5.328 -2.349 3.869 1.00 96.94 83 LYS A CA 1
ATOM 650 C C . LYS A 1 83 ? 5.638 -1.719 5.222 1.00 96.94 83 LYS A C 1
ATOM 652 O O . LYS A 1 83 ? 4.711 -1.428 5.973 1.00 96.94 83 LYS A O 1
ATOM 657 N N . GLU A 1 84 ? 6.910 -1.491 5.534 1.00 97.00 84 GLU A N 1
ATOM 658 C CA . GLU A 1 84 ? 7.316 -0.791 6.756 1.00 97.00 84 GLU A CA 1
ATOM 659 C C . GLU A 1 84 ? 6.804 0.654 6.774 1.00 97.00 84 GLU A C 1
ATOM 661 O O . GLU A 1 84 ? 6.196 1.086 7.751 1.00 97.00 84 GLU A O 1
ATOM 666 N N . TYR A 1 85 ? 6.951 1.372 5.659 1.00 96.12 85 TYR A N 1
ATOM 667 C CA . TYR A 1 85 ? 6.425 2.724 5.506 1.00 96.12 85 TYR A CA 1
ATOM 668 C C . TYR A 1 85 ? 4.916 2.788 5.775 1.00 96.12 85 TYR A C 1
ATOM 670 O O . TYR A 1 85 ? 4.467 3.621 6.558 1.00 96.12 85 TYR A O 1
ATOM 678 N N . VAL A 1 86 ? 4.141 1.870 5.186 1.00 96.69 86 VAL A N 1
ATOM 679 C CA . VAL A 1 86 ? 2.690 1.770 5.408 1.00 96.69 86 VAL A CA 1
ATOM 680 C C . VAL A 1 86 ? 2.358 1.475 6.870 1.00 96.69 86 VAL A C 1
ATOM 682 O O . VAL A 1 86 ? 1.471 2.120 7.423 1.00 96.69 86 VAL A O 1
ATOM 685 N N . LYS A 1 87 ? 3.083 0.562 7.526 1.00 95.31 87 LYS A N 1
ATOM 686 C CA . LYS A 1 87 ? 2.882 0.273 8.956 1.00 95.31 87 LYS A CA 1
ATOM 687 C C . LYS A 1 87 ? 3.099 1.502 9.838 1.00 95.31 87 LYS A C 1
ATOM 689 O O . LYS A 1 87 ? 2.331 1.694 10.765 1.00 95.31 87 LYS A O 1
ATOM 694 N N . ASN A 1 88 ? 4.074 2.350 9.513 1.00 94.69 88 ASN A N 1
ATOM 695 C CA . ASN A 1 88 ? 4.355 3.578 10.267 1.00 94.69 88 ASN A CA 1
ATOM 696 C C . ASN A 1 88 ? 3.296 4.681 10.069 1.00 94.69 88 ASN A C 1
ATOM 698 O O . ASN A 1 88 ? 3.290 5.676 10.794 1.00 94.69 88 ASN A O 1
ATOM 702 N N . ILE A 1 89 ? 2.430 4.545 9.062 1.00 94.81 89 ILE A N 1
ATOM 703 C CA . ILE A 1 89 ? 1.326 5.477 8.797 1.00 94.81 89 ILE A CA 1
ATOM 704 C C . ILE A 1 89 ? 0.054 5.033 9.500 1.00 94.81 89 ILE A C 1
ATOM 706 O O . ILE A 1 89 ? -0.693 5.884 9.979 1.00 94.81 89 ILE A O 1
ATOM 710 N N . LEU A 1 90 ? -0.212 3.727 9.493 1.00 94.50 90 LEU A N 1
ATOM 711 C CA . LEU A 1 90 ? -1.417 3.149 10.068 1.00 94.50 90 LEU A CA 1
ATOM 712 C C . LEU A 1 90 ? -1.373 3.190 11.605 1.00 94.50 90 LEU A C 1
ATOM 714 O O . LEU A 1 90 ? -0.287 3.222 12.179 1.00 94.50 90 LEU A O 1
ATOM 718 N N . PRO A 1 91 ? -2.540 3.180 12.275 1.00 92.00 91 PRO A N 1
ATOM 719 C CA . PRO A 1 91 ? -2.592 3.125 13.731 1.00 92.00 91 PRO A CA 1
ATOM 720 C C . PRO A 1 91 ? -1.909 1.872 14.286 1.00 92.00 91 PRO A C 1
ATOM 722 O O . PRO A 1 91 ? -1.933 0.802 13.664 1.00 92.00 91 PRO A O 1
ATOM 725 N N . ASP A 1 92 ? -1.372 1.987 15.498 1.00 89.44 92 ASP A N 1
ATOM 726 C CA . ASP A 1 92 ? -0.758 0.864 16.200 1.00 89.44 92 ASP A CA 1
ATOM 727 C C . ASP A 1 92 ? -1.733 -0.315 16.351 1.00 89.44 92 ASP A C 1
ATOM 729 O O . ASP A 1 92 ? -2.927 -0.161 16.610 1.00 89.44 92 ASP A O 1
ATOM 733 N N . GLY A 1 93 ? -1.212 -1.533 16.194 1.00 86.62 93 GLY A N 1
ATOM 734 C CA . GLY A 1 93 ? -1.989 -2.769 16.330 1.00 86.62 93 GLY A CA 1
ATOM 735 C C . GLY A 1 93 ? -2.742 -3.211 15.070 1.00 86.62 93 GLY A C 1
ATOM 736 O O . GLY A 1 93 ? -3.213 -4.351 15.030 1.00 86.62 93 GLY A O 1
ATOM 737 N N . ILE A 1 94 ? -2.792 -2.386 14.020 1.00 92.31 94 ILE A N 1
ATOM 738 C CA . ILE A 1 94 ? -3.314 -2.775 12.704 1.00 92.31 94 ILE A CA 1
ATOM 739 C C . ILE A 1 94 ? -2.361 -3.765 12.013 1.00 92.31 94 ILE A C 1
ATOM 741 O O . ILE A 1 94 ? -1.143 -3.583 11.990 1.00 92.31 94 ILE A O 1
ATOM 745 N N . LYS A 1 95 ? -2.912 -4.837 11.426 1.00 93.62 95 LYS A N 1
ATOM 746 C CA . LYS A 1 95 ? -2.141 -5.917 10.779 1.00 93.62 95 LYS A CA 1
ATOM 747 C C . LYS A 1 95 ? -2.590 -6.150 9.342 1.00 93.62 95 LYS A C 1
ATOM 749 O O . LYS A 1 95 ? -3.735 -5.878 9.000 1.00 93.62 95 LYS A O 1
ATOM 754 N N . GLU A 1 96 ? -1.688 -6.684 8.517 1.00 96.31 96 GLU A N 1
ATOM 755 C CA . GLU A 1 96 ? -2.018 -7.172 7.170 1.00 96.31 96 GLU A CA 1
ATOM 756 C C . GLU A 1 96 ? -2.944 -8.393 7.287 1.00 96.31 96 GLU A C 1
ATOM 758 O O . GLU A 1 96 ? -2.607 -9.362 7.965 1.00 96.31 96 GLU A O 1
ATOM 763 N N . ILE A 1 97 ? -4.110 -8.327 6.646 1.00 95.38 97 ILE A N 1
ATOM 764 C CA . ILE A 1 97 ? -5.126 -9.390 6.609 1.00 95.38 97 ILE A CA 1
ATOM 765 C C . IL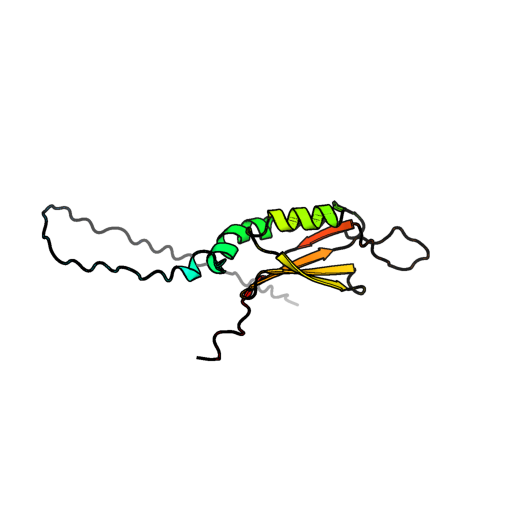E A 1 97 ? -4.962 -10.220 5.335 1.00 95.38 97 ILE A C 1
ATOM 767 O O . ILE A 1 97 ? -5.028 -11.445 5.355 1.00 95.38 97 ILE A O 1
ATOM 771 N N . GLU A 1 98 ? -4.775 -9.535 4.210 1.00 96.38 98 GLU A N 1
ATOM 772 C CA . GLU A 1 98 ? -4.717 -10.131 2.881 1.00 96.38 98 GLU A CA 1
ATOM 773 C C . GLU A 1 98 ? -3.842 -9.262 1.981 1.00 96.38 98 GLU A C 1
ATOM 775 O O . GLU A 1 98 ? -3.845 -8.034 2.097 1.00 96.38 98 GLU A O 1
ATOM 780 N N . SER A 1 99 ? -3.139 -9.899 1.048 1.00 97.19 99 SER A N 1
ATOM 781 C CA . SER A 1 99 ? -2.435 -9.221 -0.031 1.00 97.19 99 SER A CA 1
ATOM 782 C C . SER A 1 99 ? -2.531 -10.035 -1.316 1.00 97.19 99 SER A C 1
ATOM 784 O O . SER A 1 99 ? -2.298 -11.246 -1.309 1.00 97.19 99 SER A O 1
ATOM 786 N N . LYS A 1 100 ? -2.916 -9.383 -2.416 1.00 97.88 100 LYS A N 1
ATOM 787 C CA . LYS A 1 100 ? -3.127 -10.029 -3.713 1.00 97.88 100 LYS A CA 1
ATOM 788 C C . LYS A 1 100 ? -2.585 -9.181 -4.854 1.00 97.88 100 LYS A C 1
ATOM 790 O O . LYS A 1 100 ? -2.975 -8.028 -5.030 1.00 97.88 100 LYS A O 1
ATOM 795 N N . TYR A 1 101 ? -1.735 -9.797 -5.667 1.00 97.44 101 TYR A N 1
ATOM 796 C CA . TYR A 1 101 ? -1.207 -9.199 -6.884 1.00 97.44 101 TYR A CA 1
ATOM 797 C C . TYR A 1 101 ? -2.199 -9.304 -8.055 1.00 97.44 101 TYR A C 1
ATOM 799 O O . TYR A 1 101 ? -2.849 -10.333 -8.248 1.00 97.44 101 TYR A O 1
ATOM 807 N N . SER A 1 102 ? -2.304 -8.222 -8.827 1.00 95.50 102 SER A N 1
ATOM 808 C CA . SER A 1 102 ? -3.117 -8.079 -10.036 1.00 95.50 102 SER A CA 1
ATOM 809 C C . SER A 1 102 ? -2.188 -7.855 -11.227 1.00 95.50 102 SER A C 1
ATOM 811 O O . SER A 1 102 ? -1.668 -6.753 -11.423 1.00 95.50 102 SER A O 1
ATOM 813 N N . GLU A 1 103 ? -1.958 -8.914 -12.001 1.00 91.69 103 GLU A N 1
ATOM 814 C CA . GLU A 1 103 ? -1.015 -8.924 -13.128 1.00 91.69 103 GLU A CA 1
ATOM 815 C C . GLU A 1 103 ? -1.402 -7.938 -14.234 1.00 91.69 103 GLU A C 1
ATOM 817 O O . GLU A 1 103 ? -0.553 -7.226 -14.756 1.00 91.69 103 GLU A O 1
ATOM 822 N N . ASP A 1 104 ? -2.698 -7.811 -14.514 1.00 90.56 104 ASP A N 1
ATOM 823 C CA . ASP A 1 104 ? -3.266 -6.888 -15.502 1.00 90.56 104 ASP A CA 1
ATOM 824 C C . ASP A 1 104 ? -2.974 -5.408 -15.208 1.00 90.56 104 ASP A C 1
ATOM 826 O O . ASP A 1 104 ? -2.995 -4.577 -16.117 1.00 90.56 104 ASP A O 1
ATOM 830 N N . LYS A 1 105 ? -2.718 -5.070 -13.941 1.00 90.62 105 LYS A N 1
ATOM 831 C CA . LYS A 1 105 ? -2.509 -3.690 -13.480 1.00 90.62 105 LYS A CA 1
ATOM 832 C C . LYS A 1 105 ? -1.098 -3.427 -12.976 1.00 90.62 105 LYS A C 1
ATOM 834 O O . LYS A 1 105 ? -0.729 -2.265 -12.816 1.00 90.62 105 LYS A O 1
ATOM 839 N N . GLY A 1 106 ? -0.331 -4.472 -12.676 1.00 94.31 106 GLY A N 1
ATOM 840 C CA . GLY A 1 106 ? 0.944 -4.326 -11.984 1.00 94.31 106 GLY A CA 1
ATOM 841 C C . GLY A 1 106 ? 0.784 -3.779 -10.569 1.00 94.31 106 GLY A C 1
ATOM 842 O O . GLY A 1 106 ? 1.593 -2.967 -10.132 1.00 94.31 106 GLY A O 1
ATOM 843 N N . VAL A 1 107 ? -0.280 -4.170 -9.864 1.00 96.56 107 VAL A N 1
ATOM 844 C CA . VAL A 1 107 ? -0.600 -3.640 -8.531 1.00 96.56 107 VAL A CA 1
ATOM 845 C C . VAL A 1 107 ? -0.803 -4.777 -7.545 1.00 96.56 107 VAL A C 1
ATOM 847 O O . VAL A 1 107 ? -1.554 -5.711 -7.819 1.00 96.56 107 VAL A O 1
ATOM 850 N N . THR A 1 108 ? -0.185 -4.669 -6.374 1.00 98.25 108 THR A N 1
ATOM 851 C CA . THR A 1 108 ? -0.535 -5.483 -5.210 1.00 98.25 108 THR A CA 1
ATOM 852 C C . THR A 1 108 ? -1.532 -4.729 -4.342 1.00 98.25 108 THR A C 1
ATOM 854 O O . THR A 1 108 ? -1.245 -3.643 -3.840 1.00 98.25 108 THR A O 1
ATOM 857 N N . TYR A 1 109 ? -2.714 -5.312 -4.165 1.00 97.94 109 TYR A N 1
ATOM 858 C CA . TYR A 1 109 ? -3.755 -4.808 -3.279 1.00 97.94 109 TYR A CA 1
ATOM 859 C C . TYR A 1 109 ? -3.632 -5.486 -1.921 1.00 97.94 109 TYR A C 1
ATOM 861 O O . TYR A 1 109 ? -3.768 -6.705 -1.829 1.00 97.94 109 TYR A O 1
ATOM 869 N N . ALA A 1 110 ? -3.411 -4.698 -0.876 1.00 98.00 110 ALA A N 1
ATOM 870 C CA . ALA A 1 110 ? -3.312 -5.172 0.493 1.00 98.00 110 ALA A CA 1
ATOM 871 C C . ALA A 1 110 ? -4.428 -4.589 1.365 1.00 98.00 110 ALA A C 1
ATOM 873 O O . ALA A 1 110 ? -4.860 -3.445 1.193 1.00 98.00 110 ALA A O 1
ATOM 874 N N . LYS A 1 111 ? -4.888 -5.404 2.310 1.00 97.12 111 LYS A N 1
ATOM 875 C CA . LYS A 1 111 ? -5.858 -5.045 3.341 1.00 97.12 111 LYS A CA 1
ATOM 876 C C . LYS A 1 111 ? -5.155 -5.052 4.685 1.00 97.12 111 LYS A C 1
ATOM 878 O O . LYS A 1 111 ? -4.597 -6.076 5.074 1.00 97.12 111 LYS A O 1
ATOM 883 N N . TYR A 1 112 ? -5.224 -3.938 5.396 1.00 96.75 112 TYR A N 1
ATOM 884 C CA . TYR A 1 112 ? -4.709 -3.800 6.751 1.00 96.75 112 TYR A CA 1
ATOM 885 C C . TYR A 1 112 ? -5.861 -3.444 7.675 1.00 96.75 112 TYR A C 1
ATOM 887 O O . TYR A 1 112 ? -6.586 -2.503 7.383 1.00 96.75 112 TYR A O 1
ATOM 895 N N . GLY A 1 113 ? -6.074 -4.155 8.774 1.00 93.81 113 GLY A N 1
ATOM 896 C CA . GLY A 1 113 ? -7.225 -3.833 9.611 1.00 93.81 113 GLY A CA 1
ATOM 897 C C . GLY A 1 113 ? -7.420 -4.717 10.823 1.00 93.81 113 GLY A C 1
ATOM 898 O O . GLY A 1 113 ? -6.525 -5.456 11.238 1.00 93.81 113 GLY A O 1
ATOM 899 N N . THR A 1 114 ? -8.630 -4.618 11.355 1.00 89.94 114 THR A N 1
ATOM 900 C CA . THR A 1 114 ? -9.191 -5.477 12.396 1.00 89.94 114 THR A CA 1
ATOM 901 C C . THR A 1 114 ? -10.396 -6.238 11.832 1.00 89.94 114 THR A C 1
ATOM 903 O O . THR A 1 114 ? -10.697 -6.181 10.638 1.00 89.94 114 THR A O 1
ATOM 906 N N . GLU A 1 115 ? -11.109 -6.957 12.696 1.00 86.88 115 GLU A N 1
ATOM 907 C CA . GLU A 1 115 ? -12.414 -7.533 12.365 1.00 86.88 115 GLU A CA 1
ATOM 908 C C . GLU A 1 115 ? -13.495 -6.473 12.092 1.00 86.88 115 GLU A C 1
ATOM 910 O O . GLU A 1 115 ? -14.431 -6.749 11.347 1.00 86.88 115 GLU A O 1
ATOM 915 N N . ASP A 1 116 ? -13.350 -5.256 12.623 1.00 87.62 116 ASP A N 1
ATOM 916 C CA . ASP A 1 116 ? -14.366 -4.202 12.537 1.00 87.62 116 ASP A CA 1
ATOM 917 C C . ASP A 1 116 ? -14.157 -3.249 11.357 1.00 87.62 116 ASP A C 1
ATOM 919 O O . ASP A 1 116 ? -15.115 -2.635 10.894 1.00 87.62 116 ASP A O 1
ATOM 923 N N . PHE A 1 117 ? -12.926 -3.074 10.869 1.00 91.44 117 PHE A N 1
ATOM 924 C CA . PHE A 1 117 ? -12.641 -2.169 9.753 1.00 91.44 117 PHE A CA 1
ATOM 925 C C . PHE A 1 117 ? -11.320 -2.476 9.047 1.00 91.44 117 PHE A C 1
ATOM 927 O O . PHE A 1 117 ? -10.414 -3.095 9.607 1.00 91.44 117 PHE A O 1
ATOM 934 N N . VAL A 1 118 ? -11.210 -2.011 7.800 1.00 94.81 118 VAL A N 1
ATOM 935 C CA . VAL A 1 118 ? -10.097 -2.303 6.893 1.00 94.81 118 VAL A CA 1
ATOM 936 C C . VAL A 1 118 ? -9.638 -1.047 6.153 1.00 94.81 118 VAL A C 1
ATOM 938 O O . VAL A 1 118 ? -10.424 -0.363 5.499 1.00 94.81 118 VAL A O 1
ATOM 941 N N . TYR A 1 119 ? -8.334 -0.794 6.194 1.00 95.38 119 TYR A N 1
ATOM 942 C CA . TYR A 1 119 ? -7.598 0.096 5.305 1.00 95.38 119 TYR A CA 1
ATOM 943 C C . TYR A 1 119 ? -7.178 -0.652 4.046 1.00 95.38 119 TYR A C 1
ATOM 945 O O . TYR A 1 119 ? -6.541 -1.707 4.107 1.00 95.38 119 TYR A O 1
ATOM 953 N N . TYR A 1 120 ? -7.484 -0.069 2.894 1.00 96.38 120 TYR A N 1
ATOM 954 C CA . TYR A 1 120 ? -7.007 -0.567 1.615 1.00 96.38 120 TYR A CA 1
ATOM 955 C C . TYR A 1 120 ? -5.741 0.176 1.225 1.00 96.38 120 TYR A C 1
ATOM 957 O O . TYR A 1 120 ? -5.697 1.405 1.281 1.00 96.38 120 TYR A O 1
ATOM 965 N N . VAL A 1 121 ? -4.736 -0.581 0.797 1.00 97.81 121 VAL A N 1
ATOM 966 C CA . VAL A 1 121 ? -3.442 -0.070 0.353 1.00 97.81 121 VAL A CA 1
ATOM 967 C C . VAL A 1 121 ? -3.115 -0.687 -1.000 1.00 97.81 121 VAL A C 1
ATOM 969 O O . VAL A 1 121 ? -3.263 -1.893 -1.193 1.00 97.81 121 VAL A O 1
ATOM 972 N N . CYS A 1 122 ? -2.673 0.137 -1.943 1.00 97.56 122 CYS A N 1
ATOM 973 C CA . CYS A 1 122 ? -2.160 -0.329 -3.226 1.00 97.56 122 CYS A CA 1
ATOM 974 C C . CYS A 1 122 ? -0.657 -0.088 -3.284 1.00 97.56 122 CYS A C 1
ATOM 976 O O . CYS A 1 122 ? -0.213 1.037 -3.052 1.00 97.56 122 CYS A O 1
ATOM 978 N N . TYR A 1 123 ? 0.086 -1.117 -3.671 1.00 97.88 123 TYR A N 1
ATOM 979 C CA . TYR A 1 123 ? 1.489 -1.033 -4.053 1.00 97.88 123 TYR A CA 1
ATOM 980 C C . TYR A 1 123 ? 1.577 -1.153 -5.570 1.00 97.88 123 TYR A C 1
ATOM 982 O O . TYR A 1 123 ? 1.200 -2.179 -6.138 1.00 97.88 123 TYR A O 1
ATOM 990 N N . ILE A 1 124 ? 2.016 -0.090 -6.233 1.00 96.94 124 ILE A N 1
ATOM 991 C CA . ILE A 1 124 ? 2.190 -0.059 -7.684 1.00 96.94 124 ILE A CA 1
ATOM 992 C C . ILE A 1 124 ? 3.596 -0.566 -7.972 1.00 96.94 124 ILE A C 1
ATOM 994 O O . ILE A 1 124 ? 4.562 -0.030 -7.432 1.00 96.94 124 ILE A O 1
ATOM 998 N N . HIS A 1 125 ? 3.709 -1.601 -8.796 1.00 96.25 125 HIS A N 1
ATOM 999 C CA . HIS A 1 125 ? 4.987 -2.186 -9.176 1.00 96.25 125 HIS A CA 1
ATOM 1000 C C . HIS A 1 125 ? 5.499 -1.541 -10.464 1.00 96.25 125 HIS A C 1
ATOM 1002 O O . HIS A 1 125 ? 4.704 -1.319 -11.390 1.00 96.25 125 HIS A O 1
ATOM 1008 N N . PRO A 1 126 ? 6.801 -1.224 -10.548 1.00 94.38 126 PRO A N 1
ATOM 1009 C CA . PRO A 1 126 ? 7.384 -0.763 -11.791 1.00 94.38 126 PRO A CA 1
ATOM 1010 C C .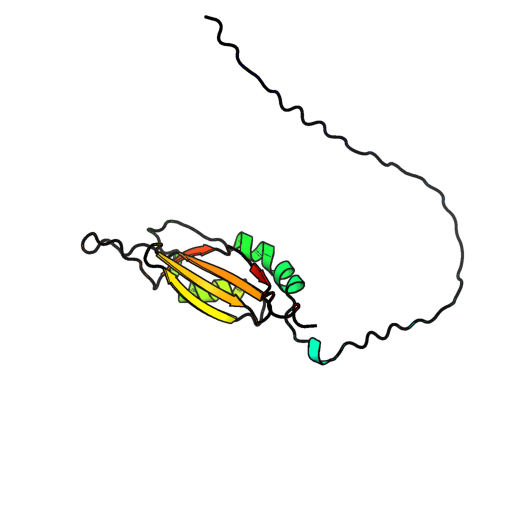 PRO A 1 126 ? 7.466 -1.907 -12.808 1.00 94.38 126 PRO A C 1
ATOM 1012 O O . PRO A 1 126 ? 7.425 -3.090 -12.454 1.00 94.38 126 PRO A O 1
ATOM 1015 N N . TYR A 1 127 ? 7.590 -1.564 -14.086 1.00 91.56 127 TYR A N 1
ATOM 1016 C CA . TYR A 1 127 ? 7.926 -2.537 -15.115 1.00 91.56 127 TYR A CA 1
ATOM 1017 C C . TYR A 1 127 ? 9.324 -3.108 -14.865 1.00 91.56 127 TYR A C 1
ATOM 1019 O O . TYR A 1 127 ? 10.238 -2.409 -14.427 1.00 91.56 127 TYR A O 1
ATOM 1027 N N . LYS A 1 128 ? 9.515 -4.386 -15.191 1.00 88.31 128 LYS A N 1
ATOM 1028 C CA . LYS A 1 128 ? 10.864 -4.933 -15.328 1.00 88.31 128 LYS A CA 1
ATOM 1029 C C . LYS A 1 128 ? 11.553 -4.260 -16.519 1.00 88.31 128 LYS A C 1
ATOM 1031 O O . LYS A 1 128 ? 10.882 -3.975 -17.517 1.00 88.31 128 LYS A O 1
ATOM 1036 N N . PRO A 1 129 ? 12.883 -4.068 -16.463 1.00 75.94 129 PRO A N 1
ATOM 1037 C CA . PRO A 1 129 ? 13.662 -3.733 -17.646 1.00 75.94 129 PRO A CA 1
ATOM 1038 C C . PRO A 1 129 ? 13.298 -4.692 -18.783 1.00 75.94 129 PRO A C 1
ATOM 1040 O O . PRO A 1 129 ? 13.110 -5.885 -18.543 1.00 75.94 129 PRO A O 1
ATOM 1043 N N . LEU A 1 130 ? 13.146 -4.162 -19.997 1.00 68.31 130 LEU A N 1
ATOM 1044 C CA . LEU A 1 130 ? 12.669 -4.914 -21.157 1.00 68.31 130 LEU A CA 1
ATOM 1045 C C . LEU A 1 130 ? 13.545 -6.146 -21.430 1.00 68.31 130 LEU A C 1
ATOM 1047 O O . LEU A 1 130 ? 14.563 -6.061 -22.109 1.00 68.31 130 LEU A O 1
ATOM 1051 N N . GLU A 1 131 ? 13.091 -7.307 -20.971 1.00 61.62 131 GLU A N 1
ATOM 1052 C CA . GLU A 1 131 ? 13.513 -8.605 -21.477 1.00 61.62 131 GLU A CA 1
ATOM 1053 C C . GLU A 1 131 ? 12.388 -9.142 -22.373 1.00 61.62 131 GLU A C 1
ATOM 1055 O O . GLU A 1 131 ? 11.252 -9.340 -21.943 1.00 61.62 131 GLU A O 1
ATOM 1060 N N . ASN A 1 132 ? 12.694 -9.364 -23.653 1.00 63.31 132 ASN A N 1
ATOM 1061 C CA . ASN A 1 132 ? 11.830 -10.071 -24.609 1.00 63.31 132 ASN A CA 1
ATOM 1062 C C . ASN A 1 132 ? 10.469 -9.420 -24.955 1.00 63.31 132 ASN A C 1
ATOM 1064 O O . ASN A 1 132 ? 9.563 -10.124 -25.392 1.00 63.31 132 ASN A O 1
ATOM 1068 N N . ASN A 1 133 ? 10.314 -8.093 -24.829 1.00 62.94 133 ASN A N 1
ATOM 1069 C CA . ASN A 1 133 ? 9.086 -7.346 -25.184 1.00 62.94 133 ASN A CA 1
ATOM 1070 C C . ASN A 1 133 ? 7.807 -7.769 -24.429 1.00 62.94 133 ASN A C 1
ATOM 1072 O O . ASN A 1 133 ? 6.702 -7.395 -24.826 1.00 62.94 133 ASN A O 1
ATOM 1076 N N . ILE A 1 134 ? 7.935 -8.517 -23.332 1.00 66.31 134 ILE A N 1
ATOM 1077 C CA . ILE A 1 134 ? 6.812 -8.867 -22.460 1.00 66.31 134 ILE A CA 1
ATOM 1078 C C . ILE A 1 134 ? 6.772 -7.841 -21.328 1.00 66.31 134 ILE A C 1
ATOM 1080 O O . ILE A 1 134 ? 7.749 -7.679 -20.596 1.00 66.31 134 ILE A O 1
ATOM 1084 N N . LYS A 1 135 ? 5.641 -7.140 -21.177 1.00 69.38 135 LYS A N 1
ATOM 1085 C CA . LYS A 1 135 ? 5.421 -6.242 -20.037 1.00 69.38 135 LYS A CA 1
ATOM 1086 C C . LYS A 1 135 ? 5.254 -7.077 -18.771 1.00 69.38 135 LYS A C 1
ATOM 1088 O O . LYS A 1 135 ? 4.166 -7.561 -18.489 1.00 69.38 135 LYS A O 1
ATOM 1093 N N . ASN A 1 136 ? 6.343 -7.233 -18.032 1.00 87.06 136 ASN A N 1
ATOM 1094 C CA . ASN A 1 136 ? 6.359 -7.836 -16.706 1.00 87.06 136 ASN A CA 1
ATOM 1095 C C . ASN A 1 136 ? 6.582 -6.752 -15.652 1.00 87.06 136 ASN A C 1
ATOM 1097 O O . ASN A 1 136 ?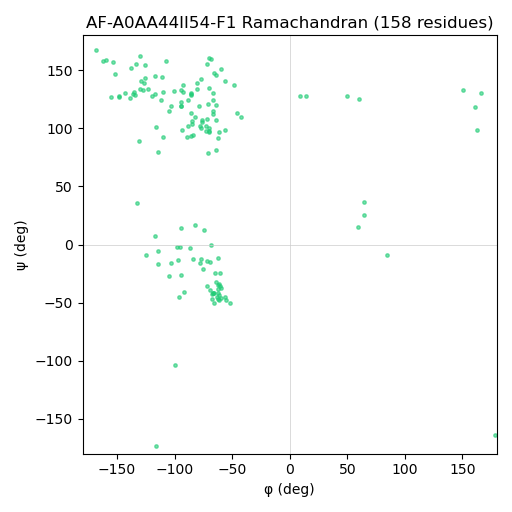 7.159 -5.709 -15.953 1.00 87.06 136 ASN A O 1
ATOM 1101 N N . TYR A 1 137 ? 6.179 -7.023 -14.414 1.00 93.00 137 TYR A N 1
ATOM 1102 C CA . TYR A 1 137 ? 6.353 -6.108 -13.285 1.00 93.00 137 TYR A CA 1
ATOM 1103 C C . TYR A 1 137 ? 7.375 -6.651 -12.287 1.00 93.00 137 TYR A C 1
ATOM 1105 O O . TYR A 1 137 ? 7.458 -7.865 -12.078 1.00 93.00 137 TYR A O 1
ATOM 1113 N N . ASP A 1 138 ? 8.167 -5.769 -11.683 1.00 93.81 138 ASP A N 1
ATOM 1114 C CA . ASP A 1 138 ? 9.069 -6.134 -10.593 1.00 93.81 138 ASP A CA 1
ATOM 1115 C C . ASP A 1 138 ? 8.322 -6.110 -9.256 1.00 93.81 138 ASP A C 1
ATOM 1117 O O . ASP A 1 138 ? 8.009 -5.055 -8.711 1.00 93.81 138 ASP A O 1
ATOM 1121 N N . LEU A 1 139 ? 8.034 -7.296 -8.717 1.00 95.62 139 LEU A N 1
ATOM 1122 C CA . LEU A 1 139 ? 7.284 -7.443 -7.467 1.00 95.62 139 LEU A CA 1
ATOM 1123 C C . LEU A 1 139 ? 8.120 -7.147 -6.216 1.00 95.62 139 LEU A C 1
ATOM 1125 O O . LEU A 1 139 ? 7.561 -7.015 -5.128 1.00 95.62 139 LEU A O 1
ATOM 1129 N N . ASN A 1 140 ? 9.443 -7.041 -6.355 1.00 96.44 140 ASN A N 1
ATOM 1130 C CA . ASN A 1 140 ? 10.341 -6.769 -5.233 1.00 96.44 140 ASN A CA 1
ATOM 1131 C C . ASN A 1 140 ? 10.456 -5.277 -4.924 1.00 96.44 140 ASN A C 1
ATOM 1133 O O . ASN A 1 140 ? 10.989 -4.906 -3.878 1.00 96.44 140 ASN A O 1
ATOM 1137 N N . THR A 1 141 ? 9.967 -4.421 -5.818 1.00 96.56 141 THR A N 1
ATOM 1138 C CA . THR A 1 141 ? 10.036 -2.970 -5.691 1.00 96.56 141 THR A CA 1
ATOM 1139 C C . THR A 1 141 ? 8.675 -2.335 -5.929 1.00 96.56 141 THR A C 1
ATOM 1141 O O . THR A 1 141 ? 7.751 -2.951 -6.464 1.00 96.56 141 THR A O 1
ATOM 1144 N N . VAL A 1 142 ? 8.531 -1.092 -5.484 1.00 97.00 142 VAL A N 1
ATOM 1145 C CA . VAL A 1 142 ? 7.333 -0.283 -5.698 1.00 97.00 142 VAL A CA 1
ATOM 1146 C C . VAL A 1 142 ? 7.716 1.044 -6.336 1.00 97.00 142 VAL A C 1
ATOM 1148 O O . VAL A 1 142 ? 8.750 1.620 -6.006 1.00 97.00 142 VAL A O 1
ATOM 1151 N N . SER A 1 143 ? 6.869 1.527 -7.238 1.00 96.62 143 SER A N 1
ATOM 1152 C CA . SER A 1 143 ? 6.911 2.852 -7.870 1.00 96.62 143 SER A CA 1
ATOM 1153 C C . SER A 1 143 ? 5.877 3.812 -7.279 1.00 96.62 143 SER A C 1
ATOM 1155 O O . SER A 1 143 ? 5.970 5.030 -7.447 1.00 96.62 143 SER A O 1
ATOM 1157 N N . GLY A 1 144 ? 4.896 3.275 -6.549 1.00 96.75 144 GLY A N 1
ATOM 1158 C CA . GLY A 1 144 ? 3.921 4.074 -5.828 1.00 96.75 144 GLY A CA 1
ATOM 1159 C C . GLY A 1 144 ? 3.177 3.319 -4.733 1.00 96.75 144 GLY A C 1
ATOM 1160 O O . GLY A 1 144 ? 3.092 2.091 -4.735 1.00 96.75 144 GLY A O 1
ATOM 1161 N N . ILE A 1 145 ? 2.639 4.086 -3.790 1.00 97.56 145 ILE A N 1
ATOM 1162 C CA . ILE A 1 145 ? 1.859 3.638 -2.638 1.00 97.56 145 ILE A CA 1
ATOM 1163 C C . ILE A 1 145 ? 0.640 4.553 -2.536 1.00 97.56 145 ILE A C 1
ATOM 1165 O O . ILE A 1 145 ? 0.786 5.774 -2.528 1.00 97.56 145 ILE A O 1
ATOM 1169 N N . THR A 1 146 ? -0.563 3.984 -2.453 1.00 96.25 146 THR A N 1
ATOM 1170 C CA . THR A 1 146 ? -1.801 4.771 -2.304 1.00 96.25 146 THR A CA 1
ATOM 1171 C C . THR A 1 146 ? -2.750 4.145 -1.296 1.00 96.25 146 THR A C 1
ATOM 1173 O O . THR A 1 146 ? -2.797 2.919 -1.179 1.00 96.25 146 THR A O 1
ATOM 1176 N N . PHE A 1 147 ? -3.570 4.978 -0.657 1.00 95.81 147 PHE A N 1
ATOM 1177 C CA . PHE A 1 147 ? -4.591 4.568 0.305 1.00 95.81 147 PHE A CA 1
ATOM 1178 C C . PHE A 1 147 ? -5.997 4.869 -0.242 1.00 95.81 147 PHE A C 1
ATOM 1180 O O . PHE A 1 147 ? -6.579 5.899 0.097 1.00 95.81 147 PHE A O 1
ATOM 1187 N N . PRO A 1 148 ? -6.557 4.028 -1.132 1.00 92.56 148 PRO A N 1
ATOM 1188 C CA . PRO A 1 148 ? -7.778 4.367 -1.863 1.00 92.56 148 PRO A CA 1
ATOM 1189 C C . PRO A 1 148 ? -9.017 4.546 -0.984 1.00 92.56 148 PRO A C 1
ATOM 1191 O O . PRO A 1 148 ? -9.903 5.309 -1.362 1.00 92.56 148 PRO A O 1
ATOM 1194 N N . ARG A 1 149 ? -9.129 3.813 0.134 1.00 91.12 149 ARG A N 1
ATOM 1195 C CA . ARG A 1 149 ? -10.289 3.891 1.035 1.00 91.12 149 ARG A CA 1
ATOM 1196 C C . ARG A 1 149 ? -10.064 3.181 2.368 1.00 91.12 149 ARG A C 1
ATOM 1198 O O . ARG A 1 149 ? -9.149 2.369 2.510 1.00 91.12 149 ARG A O 1
ATOM 1205 N N . VAL A 1 150 ? -10.977 3.448 3.296 1.00 92.31 150 VAL A N 1
ATOM 1206 C CA . VAL A 1 150 ? -11.169 2.712 4.549 1.00 92.31 150 VAL A CA 1
ATOM 1207 C C . VAL A 1 150 ? -12.632 2.287 4.618 1.00 92.31 150 VAL A C 1
ATOM 1209 O O . VAL A 1 150 ? -13.507 3.068 4.246 1.00 92.31 150 VAL A O 1
ATOM 1212 N N . GLU A 1 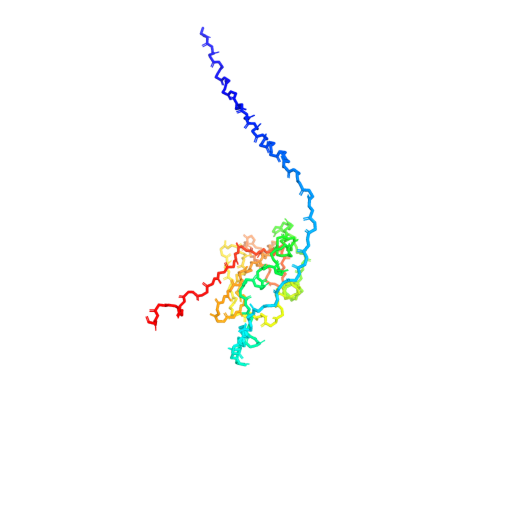151 ? -12.904 1.066 5.063 1.00 91.75 151 GLU A N 1
ATOM 1213 C CA . GLU A 1 151 ? -14.259 0.516 5.167 1.00 91.75 151 GLU A CA 1
ATOM 1214 C C . GLU A 1 151 ? -14.502 -0.058 6.560 1.00 91.75 151 GLU A C 1
ATOM 1216 O O . GLU A 1 151 ? -13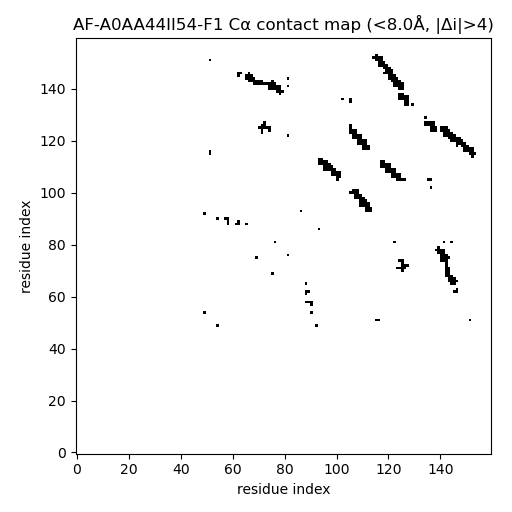.619 -0.696 7.128 1.00 91.75 151 GLU A O 1
ATOM 1221 N N . ILE A 1 152 ? -15.708 0.141 7.091 1.00 89.75 152 ILE A N 1
ATOM 1222 C CA . ILE A 1 152 ? -16.193 -0.554 8.287 1.00 89.75 152 ILE A CA 1
ATOM 1223 C C . ILE A 1 152 ? -16.794 -1.888 7.831 1.00 89.75 152 ILE A C 1
ATOM 1225 O O . ILE A 1 152 ? -17.618 -1.914 6.914 1.00 89.75 152 ILE 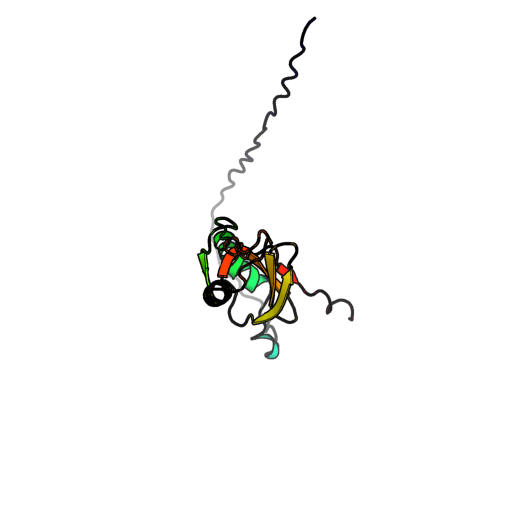A O 1
ATOM 1229 N N . ASN A 1 153 ? -16.412 -2.988 8.473 1.00 80.44 153 ASN A N 1
ATOM 1230 C CA . ASN A 1 153 ? -17.014 -4.297 8.262 1.00 80.44 153 ASN A CA 1
ATOM 1231 C C . ASN A 1 153 ? -18.409 -4.304 8.902 1.00 80.44 153 ASN A C 1
ATOM 1233 O O . ASN A 1 153 ? -18.573 -4.507 10.100 1.00 80.44 153 ASN A O 1
ATOM 1237 N N . SER A 1 154 ? -19.445 -4.088 8.097 1.00 61.28 154 SER A N 1
ATOM 1238 C CA . SER A 1 154 ? -20.836 -3.956 8.554 1.00 61.28 154 SER A CA 1
ATOM 1239 C C . SER A 1 154 ? -21.523 -5.272 8.965 1.00 61.28 154 SER A C 1
ATOM 1241 O O . SER A 1 154 ? -22.732 -5.292 9.184 1.00 61.28 154 SER A O 1
ATOM 1243 N N . ASN A 1 155 ? -20.786 -6.375 9.131 1.00 54.28 155 ASN A N 1
ATOM 1244 C CA . ASN A 1 155 ? -21.355 -7.705 9.390 1.00 54.28 155 ASN A CA 1
ATOM 1245 C C . ASN A 1 155 ? -21.728 -7.997 10.861 1.00 54.28 155 ASN A C 1
ATOM 1247 O O . ASN A 1 155 ? -21.938 -9.160 11.194 1.00 54.28 155 ASN A O 1
ATOM 1251 N N . TRP A 1 156 ? -21.846 -6.997 11.744 1.00 49.75 156 TRP A N 1
ATOM 1252 C CA . TRP A 1 156 ? -22.166 -7.248 13.163 1.00 49.75 156 TRP A CA 1
ATOM 1253 C C . TRP A 1 156 ? -23.390 -6.505 13.732 1.00 49.75 156 TRP A C 1
ATOM 1255 O O . TRP A 1 156 ? -23.856 -6.850 14.814 1.00 49.75 156 TRP A O 1
ATOM 1265 N N . GLU A 1 157 ? -23.991 -5.545 13.020 1.00 42.31 157 GLU A N 1
ATOM 1266 C CA . GLU A 1 157 ? -25.185 -4.838 13.538 1.00 42.31 157 GLU A CA 1
ATOM 1267 C C . GLU A 1 157 ? -26.532 -5.366 13.019 1.00 42.31 157 GLU A C 1
ATOM 1269 O O . GLU A 1 157 ? -27.581 -4.917 13.470 1.00 42.31 157 GLU A O 1
ATOM 1274 N N . SER A 1 158 ? -26.549 -6.363 12.132 1.00 41.16 158 SER A N 1
ATOM 1275 C CA . SER A 1 158 ? -27.788 -6.926 11.568 1.00 41.16 158 SER A CA 1
ATOM 1276 C C . SER A 1 158 ? -28.320 -8.170 12.299 1.00 41.16 158 SER A C 1
ATOM 1278 O O . SER A 1 158 ? -29.172 -8.875 11.766 1.00 41.16 158 SER A O 1
ATOM 1280 N N . SER A 1 159 ? -27.839 -8.471 13.512 1.00 41.22 159 SER A N 1
ATOM 1281 C CA . SER A 1 159 ? -28.278 -9.638 14.309 1.00 41.22 159 SER A CA 1
ATOM 1282 C C . SER A 1 159 ? -28.607 -9.312 15.774 1.00 41.22 159 SER A C 1
ATOM 1284 O O . SER A 1 159 ? -28.345 -10.127 16.658 1.00 41.22 159 SER A O 1
ATOM 1286 N N . LYS A 1 160 ? -29.171 -8.129 16.044 1.00 39.41 160 LYS A N 1
ATOM 1287 C CA . LYS A 1 160 ? -29.851 -7.845 17.319 1.00 39.41 160 LYS A CA 1
ATOM 1288 C C . LYS A 1 160 ? -31.360 -7.898 17.156 1.00 39.41 160 LYS A C 1
ATOM 1290 O O . LYS A 1 160 ? -31.849 -7.349 16.146 1.00 39.41 160 LYS A O 1
#

Mean predicted aligned error: 16.17 Å